Protein AF-F8PRJ7-F1 (afdb_monomer_lite)

Foldseek 3Di:
DAFEDEDEPVPDDPVVLVCVVVVVHPYYRYDLCCLQPPVSVLVSLQDPSNQVSQQAAEAEQLLCLPPPCPPNDVSSVVLLCNLVSHDPPRYYHYDHPDQPPVSVVSSCVSVVPDPVPDDDDDPDPDDPPDDDDDFDQPDPPRCVSVVVVD

Structure (mmCIF, N/CA/C/O backbone):
data_AF-F8PRJ7-F1
#
_entry.id   AF-F8PRJ7-F1
#
loop_
_atom_site.group_PDB
_atom_site.id
_atom_site.type_symbol
_atom_site.label_atom_id
_atom_site.label_alt_id
_atom_site.label_comp_id
_atom_site.label_asym_id
_atom_site.label_entity_id
_atom_site.label_seq_id
_atom_site.pdbx_PDB_ins_code
_atom_site.Cartn_x
_atom_site.Cartn_y
_atom_site.Cartn_z
_atom_site.occupancy
_atom_site.B_iso_or_equiv
_atom_site.auth_seq_id
_atom_site.auth_comp_id
_atom_site.auth_asym_id
_atom_site.auth_atom_id
_atom_site.pdbx_PDB_model_num
ATOM 1 N N . GLY A 1 1 ? -21.045 -4.541 -6.443 1.00 90.12 1 GLY A N 1
ATOM 2 C CA . GLY A 1 1 ? -19.572 -4.632 -6.510 1.00 90.12 1 GLY A CA 1
ATOM 3 C C . GLY A 1 1 ? -18.981 -4.471 -5.123 1.00 90.12 1 GLY A C 1
ATOM 4 O O . GLY A 1 1 ? -19.745 -4.272 -4.183 1.00 90.12 1 GLY A O 1
ATOM 5 N N . ILE A 1 2 ? -17.655 -4.563 -4.990 1.00 93.38 2 ILE A N 1
ATOM 6 C CA . ILE A 1 2 ? -16.951 -4.245 -3.736 1.00 93.38 2 ILE A CA 1
ATOM 7 C C . ILE A 1 2 ? -17.005 -2.728 -3.536 1.00 93.38 2 ILE A C 1
ATOM 9 O O . ILE A 1 2 ? -16.698 -1.982 -4.461 1.00 93.38 2 ILE A O 1
ATOM 13 N N . GLN A 1 3 ? -17.433 -2.282 -2.355 1.00 96.75 3 GLN A N 1
ATOM 14 C CA . GLN A 1 3 ? -17.497 -0.854 -2.034 1.00 96.75 3 GLN A CA 1
ATOM 15 C C . GLN A 1 3 ? -16.100 -0.356 -1.663 1.00 96.75 3 GLN A C 1
ATOM 17 O O . GLN A 1 3 ? -15.483 -0.884 -0.735 1.00 96.75 3 GLN A O 1
ATOM 22 N N . SER A 1 4 ? -15.601 0.648 -2.376 1.00 96.75 4 SER A N 1
ATOM 23 C CA . SER A 1 4 ? -14.249 1.179 -2.194 1.00 96.75 4 SER A CA 1
ATOM 24 C C . SER A 1 4 ? -14.225 2.694 -2.306 1.00 96.75 4 SER A C 1
ATOM 26 O O . SER A 1 4 ? -14.963 3.251 -3.117 1.00 96.75 4 SER A O 1
ATOM 28 N N . VAL A 1 5 ? -13.327 3.341 -1.569 1.00 97.19 5 VAL A N 1
ATOM 29 C CA . VAL A 1 5 ? -13.141 4.794 -1.634 1.00 97.19 5 VAL A CA 1
ATOM 30 C C . VAL A 1 5 ? -11.664 5.172 -1.588 1.00 97.19 5 VAL A C 1
ATOM 32 O O . VAL A 1 5 ? -10.863 4.526 -0.908 1.00 97.19 5 VAL A O 1
ATOM 35 N N . ALA A 1 6 ? -11.309 6.225 -2.326 1.00 96.50 6 ALA A N 1
ATOM 36 C CA . ALA A 1 6 ? -9.994 6.847 -2.272 1.00 96.50 6 ALA A CA 1
ATOM 37 C C . ALA A 1 6 ? -10.032 8.076 -1.354 1.00 96.50 6 ALA A C 1
ATOM 39 O O . ALA A 1 6 ? -10.853 8.977 -1.535 1.00 96.50 6 ALA A O 1
ATOM 40 N N . VAL A 1 7 ? -9.136 8.109 -0.372 1.00 95.19 7 VAL A N 1
ATOM 41 C CA . VAL A 1 7 ? -9.104 9.120 0.685 1.00 95.19 7 VAL A CA 1
ATOM 42 C C . VAL A 1 7 ? -7.735 9.796 0.690 1.00 95.19 7 VAL A C 1
ATOM 44 O O . VAL A 1 7 ? -6.704 9.169 0.932 1.00 95.19 7 VAL A O 1
ATOM 47 N N . ASN A 1 8 ? -7.702 11.088 0.395 1.00 94.31 8 ASN A N 1
ATOM 48 C CA . ASN A 1 8 ? -6.484 11.895 0.390 1.00 94.31 8 ASN A CA 1
ATOM 49 C C . ASN A 1 8 ? -6.767 13.283 0.988 1.00 94.31 8 ASN A C 1
ATOM 51 O O . ASN A 1 8 ? -7.867 13.533 1.478 1.00 94.31 8 ASN A O 1
ATOM 55 N N . GLY A 1 9 ? -5.772 14.174 0.983 1.00 90.25 9 GLY A N 1
ATOM 56 C CA . GLY A 1 9 ? -5.920 15.522 1.542 1.00 90.25 9 GLY A CA 1
ATOM 57 C C . GLY A 1 9 ? -7.024 16.365 0.889 1.00 90.25 9 GLY A C 1
ATOM 58 O O . GLY A 1 9 ? -7.584 17.222 1.563 1.00 90.25 9 GLY A O 1
ATOM 59 N N . ASP A 1 10 ? -7.369 16.086 -0.369 1.00 90.94 10 ASP A N 1
ATOM 60 C CA . ASP A 1 10 ? -8.372 16.838 -1.129 1.00 90.94 10 ASP A CA 1
ATOM 61 C C . ASP A 1 10 ? -9.781 16.240 -0.988 1.00 90.94 10 ASP A C 1
ATOM 63 O O . ASP A 1 10 ? -10.774 16.965 -1.019 1.00 90.94 10 ASP A O 1
ATOM 67 N N . THR A 1 11 ? -9.892 14.914 -0.832 1.00 94.44 11 THR A N 1
ATOM 68 C CA . THR A 1 11 ? -11.190 14.222 -0.732 1.00 94.44 11 THR A CA 1
ATOM 69 C C . THR A 1 11 ? -11.681 14.046 0.701 1.00 94.44 11 THR A C 1
ATOM 71 O O . THR A 1 11 ? -12.876 13.845 0.919 1.00 94.44 11 THR A O 1
ATOM 74 N N . TYR A 1 12 ? -10.788 14.114 1.691 1.00 96.62 12 TYR A N 1
ATOM 75 C CA . TYR A 1 12 ? -11.146 13.898 3.087 1.00 96.62 12 TYR A CA 1
ATOM 76 C C . TYR A 1 12 ? -11.864 15.109 3.694 1.00 96.62 12 TYR A C 1
ATOM 78 O O . TYR A 1 12 ? -11.250 16.114 4.046 1.00 96.62 12 TYR A O 1
ATOM 86 N N . ASN A 1 13 ? -13.181 14.985 3.850 1.00 95.94 13 ASN A N 1
ATOM 87 C CA . ASN A 1 13 ? -14.059 15.986 4.450 1.00 95.94 13 ASN A CA 1
ATOM 88 C C . ASN A 1 13 ? -14.965 15.357 5.529 1.00 95.94 13 ASN A C 1
ATOM 90 O O . ASN A 1 13 ? -14.864 14.164 5.822 1.00 95.94 13 ASN A O 1
ATOM 94 N N . GLN A 1 14 ? -15.838 16.160 6.146 1.00 96.00 14 GLN A N 1
ATOM 95 C CA . GLN A 1 14 ? -16.721 15.699 7.226 1.00 96.00 14 GLN A CA 1
ATOM 96 C C . GLN A 1 14 ? -17.742 14.648 6.772 1.00 96.00 14 GLN A C 1
ATOM 98 O O . GLN A 1 14 ? -18.012 13.714 7.527 1.00 96.00 14 GLN A O 1
ATOM 103 N N . ASP A 1 15 ? -18.270 14.767 5.552 1.00 96.88 15 ASP A N 1
ATOM 104 C CA . ASP A 1 15 ? -19.226 13.797 5.017 1.00 96.88 15 ASP A CA 1
ATOM 105 C C . ASP A 1 15 ? -18.544 12.444 4.839 1.00 96.88 15 ASP A C 1
ATOM 107 O O . ASP A 1 15 ? -18.989 11.450 5.408 1.00 96.88 15 ASP A O 1
ATOM 111 N N . LEU A 1 16 ? -17.397 12.421 4.152 1.00 96.50 16 LEU A N 1
ATOM 112 C CA . LEU A 1 16 ? -16.623 11.201 3.964 1.00 96.50 16 LEU A CA 1
ATOM 113 C C . LEU A 1 16 ? -16.182 10.613 5.307 1.00 96.50 16 LEU A C 1
ATOM 115 O O . LEU A 1 16 ? -16.306 9.411 5.500 1.00 96.50 16 LEU A O 1
ATOM 119 N N . HIS A 1 17 ? -15.731 11.431 6.262 1.00 96.31 17 HIS A N 1
ATOM 120 C CA . HIS A 1 17 ? -15.383 10.962 7.607 1.00 96.31 17 HIS A CA 1
ATOM 121 C C . HIS A 1 17 ? -16.525 10.172 8.255 1.00 96.31 17 HIS A C 1
ATOM 123 O O . HIS A 1 17 ? -16.303 9.057 8.724 1.00 96.31 17 HIS A O 1
ATOM 129 N N . LYS A 1 18 ? -17.749 10.705 8.202 1.00 96.19 18 LYS A N 1
ATOM 130 C CA . LYS A 1 18 ? -18.935 10.029 8.729 1.00 96.19 18 LYS A CA 1
ATOM 131 C C . LYS A 1 18 ? -19.238 8.732 7.982 1.00 96.19 18 LYS A C 1
ATOM 133 O O . LYS A 1 18 ? -19.575 7.728 8.594 1.00 96.19 18 LYS A O 1
ATOM 138 N N . GLU A 1 19 ? -19.069 8.710 6.663 1.00 96.88 19 GLU A N 1
ATOM 139 C CA . GLU A 1 19 ? -19.227 7.477 5.887 1.00 96.88 19 GLU A CA 1
ATOM 140 C C . GLU A 1 19 ? -18.218 6.388 6.261 1.00 96.88 19 GLU A C 1
ATOM 142 O O . GLU A 1 19 ? -18.543 5.198 6.205 1.00 96.88 19 GLU A O 1
ATOM 147 N N . LEU A 1 20 ? -17.000 6.787 6.636 1.00 96.12 20 LEU A N 1
ATOM 148 C CA . LEU A 1 20 ? -15.987 5.867 7.140 1.00 96.12 20 LEU A CA 1
ATOM 149 C C . LEU A 1 20 ? -16.330 5.359 8.546 1.00 96.12 20 LEU A C 1
ATOM 151 O O . LEU A 1 20 ? -16.141 4.173 8.812 1.00 96.12 20 LEU A O 1
ATOM 155 N N . GLU A 1 21 ? -16.847 6.221 9.425 1.00 95.00 21 GLU A N 1
ATOM 156 C CA . GLU A 1 21 ? -17.353 5.832 10.752 1.00 95.00 21 GLU A CA 1
ATOM 157 C C . GLU A 1 21 ? -18.529 4.853 10.654 1.00 95.00 21 GLU A C 1
ATOM 159 O O . GLU A 1 21 ? -18.582 3.872 11.394 1.00 95.00 21 GLU A O 1
ATOM 164 N N . ASP A 1 22 ? -19.420 5.073 9.685 1.00 95.25 22 ASP A N 1
ATOM 165 C CA . ASP A 1 22 ? -20.555 4.202 9.368 1.00 95.25 22 ASP A CA 1
ATOM 166 C C . ASP A 1 22 ? -20.129 2.879 8.689 1.00 95.25 22 ASP A C 1
ATOM 168 O O . ASP A 1 22 ? -20.980 2.051 8.358 1.00 95.25 22 ASP A O 1
ATOM 172 N N . LEU A 1 23 ? -18.824 2.664 8.461 1.00 94.56 23 LEU A N 1
ATOM 173 C CA . LEU A 1 23 ? -18.246 1.465 7.841 1.00 94.56 23 LEU A CA 1
ATOM 174 C C . LEU A 1 23 ? -18.854 1.129 6.465 1.00 94.56 23 LEU A C 1
ATOM 176 O O . LEU A 1 23 ? -19.012 -0.040 6.106 1.00 94.56 23 LEU A O 1
ATOM 180 N N . LYS A 1 24 ? -19.180 2.150 5.658 1.00 96.00 24 LYS A N 1
ATOM 181 C CA . LYS A 1 24 ? -19.815 1.959 4.338 1.00 96.00 24 LYS A CA 1
ATOM 182 C C . LYS A 1 24 ? -18.923 1.251 3.309 1.00 96.00 24 LYS A C 1
ATOM 184 O O . LYS A 1 24 ? -19.428 0.705 2.325 1.00 96.00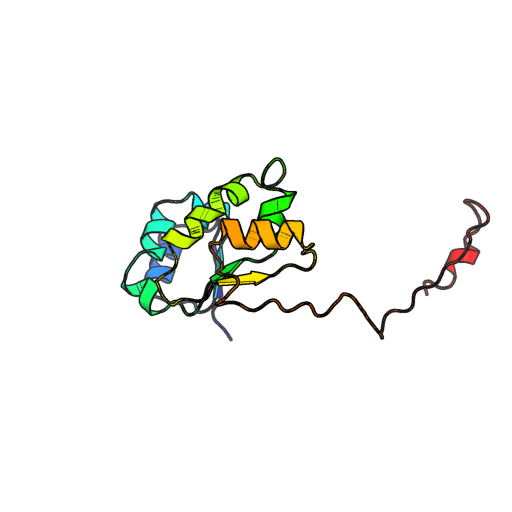 24 LYS A O 1
ATOM 189 N N . TYR A 1 25 ? -17.606 1.265 3.514 1.00 96.44 25 TYR A N 1
ATOM 190 C CA . TYR A 1 25 ? -16.611 0.812 2.542 1.00 96.44 25 TYR A CA 1
ATOM 191 C C . TYR A 1 25 ? -15.855 -0.430 3.017 1.00 96.44 25 TYR A C 1
ATOM 193 O O . TYR A 1 25 ? -15.532 -0.573 4.191 1.00 96.44 25 TYR A O 1
ATOM 201 N N . GLN A 1 26 ? -15.528 -1.310 2.070 1.00 95.62 26 GLN A N 1
ATOM 202 C CA . GLN A 1 26 ? -14.726 -2.516 2.300 1.00 95.62 26 GLN A CA 1
ATOM 203 C C . GLN A 1 26 ? -13.241 -2.286 1.996 1.00 95.62 26 GLN A C 1
ATOM 205 O O . GLN A 1 26 ? -12.385 -2.940 2.585 1.00 95.62 26 GLN A O 1
ATOM 210 N N . ILE A 1 27 ? -12.932 -1.375 1.066 1.00 96.88 27 ILE A N 1
ATOM 211 C CA . ILE A 1 27 ? -11.560 -1.030 0.675 1.00 96.88 27 ILE A CA 1
ATOM 212 C C . ILE A 1 27 ? -11.354 0.478 0.800 1.00 96.88 27 ILE A C 1
ATOM 214 O O . ILE A 1 27 ? -12.129 1.275 0.271 1.00 96.88 27 ILE A O 1
ATOM 218 N N . LEU A 1 28 ? -10.267 0.850 1.466 1.00 96.31 28 LEU A N 1
ATOM 219 C CA . LEU A 1 28 ? -9.855 2.229 1.690 1.00 96.31 28 LEU A CA 1
ATOM 220 C C . LEU A 1 28 ? -8.480 2.441 1.070 1.00 96.31 28 LEU A C 1
ATOM 222 O O . LEU A 1 28 ? -7.493 1.867 1.526 1.00 96.31 28 LEU A O 1
ATOM 226 N N . LEU A 1 29 ? -8.424 3.263 0.028 1.00 97.00 29 LEU A N 1
ATOM 227 C CA . LEU A 1 29 ? -7.183 3.643 -0.636 1.00 97.00 29 LEU A CA 1
ATOM 228 C C . LEU A 1 29 ? -6.751 4.999 -0.087 1.00 97.00 29 LEU A C 1
ATOM 230 O O . LEU A 1 29 ? -7.254 6.033 -0.520 1.00 97.00 29 LEU A O 1
ATOM 234 N N . ALA A 1 30 ? -5.862 4.991 0.902 1.00 95.44 30 ALA A N 1
ATOM 235 C CA . ALA A 1 30 ? -5.433 6.205 1.583 1.00 95.44 30 ALA A CA 1
ATOM 236 C C . ALA A 1 30 ? -4.054 6.673 1.104 1.00 95.44 30 ALA A C 1
ATOM 238 O O . ALA A 1 30 ? -3.144 5.862 0.922 1.00 95.44 30 ALA A O 1
ATOM 239 N N . SER A 1 31 ? -3.875 7.987 0.940 1.00 93.81 31 SER A N 1
ATOM 240 C CA . SER A 1 31 ? -2.545 8.539 0.665 1.00 93.81 31 SER A CA 1
ATOM 241 C C . SER A 1 31 ? -1.635 8.428 1.902 1.00 93.81 31 SER A C 1
ATOM 243 O O . SER A 1 31 ? -2.122 8.467 3.043 1.00 93.81 31 SER A O 1
ATOM 245 N N . PRO A 1 32 ? -0.307 8.301 1.717 1.00 91.31 32 PRO A N 1
ATOM 246 C CA . PRO A 1 32 ? 0.635 8.238 2.830 1.00 91.31 32 PRO A CA 1
ATOM 247 C C . PRO A 1 32 ? 0.601 9.505 3.696 1.00 91.31 32 PRO A C 1
ATOM 249 O O . PRO A 1 32 ? 0.672 9.410 4.919 1.00 91.31 32 PRO A O 1
ATOM 252 N N . GLU A 1 33 ? 0.447 10.681 3.084 1.00 92.56 33 GLU A N 1
ATOM 253 C CA . GLU A 1 33 ? 0.368 11.975 3.772 1.00 92.56 33 GLU A CA 1
ATOM 254 C C . GLU A 1 33 ? -0.841 12.027 4.707 1.00 92.56 33 GLU A C 1
ATOM 256 O O . GLU A 1 33 ? -0.684 12.283 5.900 1.00 92.56 33 GLU A O 1
ATOM 261 N N . LEU A 1 34 ? -2.036 11.699 4.200 1.00 93.75 34 LEU A N 1
ATOM 262 C CA . LEU A 1 34 ? -3.251 11.689 5.013 1.00 93.75 34 LEU A CA 1
ATOM 263 C C . LEU A 1 34 ? -3.130 10.689 6.171 1.00 93.75 34 LEU A C 1
ATOM 265 O O . LEU A 1 34 ? -3.416 11.031 7.314 1.00 93.75 34 LEU A O 1
ATOM 269 N N . THR A 1 35 ? -2.653 9.477 5.878 1.00 93.69 35 THR A N 1
ATOM 270 C CA . THR A 1 35 ? -2.563 8.369 6.845 1.00 93.69 35 THR A CA 1
ATOM 271 C C . THR A 1 35 ? -1.592 8.638 7.992 1.00 93.69 35 THR A C 1
ATOM 273 O O . THR A 1 35 ? -1.742 8.071 9.068 1.00 93.69 35 THR A O 1
ATOM 276 N N . ILE A 1 36 ? -0.551 9.442 7.773 1.00 92.25 36 ILE A N 1
ATOM 277 C CA . ILE A 1 36 ? 0.481 9.683 8.788 1.00 92.25 36 ILE A CA 1
ATOM 278 C C . ILE A 1 36 ? 0.307 11.044 9.462 1.00 92.25 36 ILE A C 1
ATOM 280 O O . ILE A 1 36 ? 0.577 11.178 10.662 1.00 92.25 36 ILE A O 1
ATOM 284 N N . GLU A 1 37 ? -0.119 12.060 8.715 1.00 91.69 37 GLU A N 1
ATOM 285 C CA . GLU A 1 37 ? -0.040 13.455 9.146 1.00 91.69 37 GLU A CA 1
ATOM 286 C C . GLU A 1 37 ? -1.390 14.055 9.553 1.00 91.69 37 GLU A C 1
ATOM 288 O O . GLU A 1 37 ? -1.381 15.034 10.294 1.00 91.69 37 GLU A O 1
ATOM 293 N N . ASN A 1 38 ? -2.535 13.468 9.172 1.00 94.31 38 ASN A N 1
ATOM 294 C CA . ASN A 1 38 ? -3.855 13.997 9.530 1.00 94.31 38 ASN A CA 1
ATOM 295 C C . ASN A 1 38 ? -4.355 13.443 10.884 1.00 94.31 38 ASN A C 1
ATOM 297 O O . ASN A 1 38 ? -4.712 12.267 10.973 1.00 94.31 38 ASN A O 1
ATOM 301 N N . PRO A 1 39 ? -4.460 14.261 11.951 1.00 93.69 39 PRO A N 1
ATOM 302 C CA . PRO A 1 39 ? -4.836 13.762 13.275 1.00 93.69 39 PRO A CA 1
ATOM 303 C C . PRO A 1 39 ? -6.266 13.217 13.356 1.00 93.69 39 PRO A C 1
ATOM 305 O O . PRO A 1 39 ? -6.506 12.269 14.098 1.00 93.69 39 PRO A O 1
ATOM 308 N N . GLN A 1 40 ? -7.209 13.788 12.599 1.00 94.75 40 GLN A N 1
ATOM 309 C CA . GLN A 1 40 ? -8.606 13.348 12.603 1.00 94.75 40 GLN A CA 1
ATOM 310 C C . GLN A 1 40 ? -8.746 11.969 11.950 1.00 94.75 40 GLN A C 1
ATOM 312 O O . GLN A 1 40 ? -9.437 11.100 12.476 1.00 94.75 40 GLN A O 1
ATOM 317 N N . PHE A 1 41 ? -8.063 11.750 10.826 1.00 95.31 41 PHE A N 1
ATOM 318 C CA . PHE A 1 41 ? -8.022 10.443 10.175 1.00 95.31 41 PHE A CA 1
ATOM 319 C C . PHE A 1 41 ? -7.298 9.412 11.049 1.00 95.31 41 PHE A C 1
ATOM 321 O O . PHE A 1 41 ? -7.794 8.307 11.243 1.00 95.31 41 PHE A O 1
ATOM 328 N N . ASN A 1 42 ? -6.191 9.796 11.687 1.00 93.62 42 ASN A N 1
ATOM 329 C CA . ASN A 1 42 ? -5.483 8.928 12.629 1.00 93.62 42 ASN A CA 1
ATOM 330 C C . ASN A 1 42 ? -6.371 8.517 13.816 1.00 93.62 42 ASN A C 1
ATOM 332 O O . ASN A 1 42 ? -6.345 7.360 14.231 1.00 93.62 42 ASN A O 1
ATOM 336 N N . ALA A 1 43 ? -7.172 9.442 14.356 1.00 94.25 43 ALA A N 1
ATOM 337 C CA . ALA A 1 43 ? -8.112 9.151 15.437 1.00 94.25 43 ALA A CA 1
ATOM 338 C C . ALA A 1 43 ? -9.188 8.142 15.008 1.00 94.25 43 ALA A C 1
ATOM 340 O O . ALA A 1 43 ? -9.482 7.214 15.761 1.00 94.25 43 ALA A O 1
ATOM 341 N N . LEU A 1 44 ? -9.709 8.272 13.784 1.00 94.88 44 LEU A N 1
ATOM 342 C CA . LEU A 1 44 ? -10.637 7.307 13.193 1.00 94.88 44 LEU A CA 1
ATOM 343 C C . LEU A 1 44 ? -10.005 5.912 13.075 1.00 94.88 44 LEU A C 1
ATOM 345 O O . LEU A 1 44 ? -10.594 4.938 13.545 1.00 94.88 44 LEU A O 1
ATOM 349 N N . LEU A 1 45 ? -8.789 5.821 12.518 1.00 94.12 45 LEU A N 1
ATOM 350 C CA . LEU A 1 45 ? -8.049 4.557 12.384 1.00 94.12 45 LEU A CA 1
ATOM 351 C C . LEU A 1 45 ? -7.758 3.895 13.740 1.00 94.12 45 LEU A C 1
ATOM 353 O O . LEU A 1 45 ? -7.692 2.671 13.828 1.00 94.12 45 LEU A O 1
ATOM 357 N N . CYS A 1 46 ? -7.594 4.695 14.796 1.00 93.44 46 CYS A N 1
ATOM 358 C CA . CYS A 1 46 ? -7.399 4.227 16.167 1.00 93.44 46 CYS A CA 1
ATOM 359 C C . CYS A 1 46 ? -8.703 3.931 16.920 1.00 93.44 46 CYS A C 1
ATOM 361 O O . CYS A 1 46 ? -8.652 3.444 18.051 1.00 93.44 46 CYS A O 1
ATOM 363 N N . SER A 1 47 ? -9.870 4.234 16.346 1.00 94.25 47 SER A N 1
ATOM 364 C CA . SER A 1 47 ? -11.135 4.034 17.044 1.00 94.25 47 SER A CA 1
ATOM 365 C C . SER A 1 47 ? -11.424 2.532 17.221 1.00 94.25 47 SER A C 1
ATOM 367 O O . SER A 1 47 ? -11.260 1.750 16.279 1.00 94.25 47 SER A O 1
ATOM 369 N N . PRO A 1 48 ? -11.890 2.082 18.403 1.00 92.81 48 PRO A N 1
ATOM 370 C CA . PRO A 1 48 ? -12.147 0.661 18.639 1.00 92.81 48 PRO A CA 1
ATOM 371 C C . PRO A 1 48 ? -13.194 0.051 17.703 1.00 92.81 48 PRO A C 1
ATOM 373 O O . PRO A 1 48 ? -13.127 -1.140 17.408 1.00 92.81 48 PRO A O 1
ATOM 376 N N . ALA A 1 49 ? -14.176 0.845 17.264 1.00 91.94 49 ALA A N 1
ATOM 377 C CA . ALA A 1 49 ? -15.195 0.401 16.317 1.00 91.94 49 ALA A CA 1
ATOM 378 C C . ALA A 1 49 ? -14.565 0.079 14.958 1.00 91.94 49 ALA A C 1
ATOM 380 O O . ALA A 1 49 ? -14.766 -1.013 14.434 1.00 91.94 49 ALA A O 1
ATOM 381 N N . PHE A 1 50 ? -13.729 0.986 14.453 1.00 93.00 50 PHE A N 1
ATOM 382 C CA . PHE A 1 50 ? -13.046 0.816 13.181 1.00 93.00 50 PHE A CA 1
ATOM 383 C C . PHE A 1 50 ? -12.036 -0.335 13.232 1.00 93.00 50 PHE A C 1
ATOM 385 O O . PHE A 1 50 ? -12.090 -1.249 12.413 1.00 93.00 50 PHE A O 1
ATOM 392 N N . GLN A 1 51 ? -11.170 -0.360 14.250 1.00 93.06 51 GLN A N 1
ATOM 393 C CA . GLN A 1 51 ? -10.114 -1.366 14.399 1.00 93.06 51 GLN A CA 1
ATOM 394 C C . GLN A 1 51 ? -10.625 -2.812 14.436 1.00 93.06 51 GLN A C 1
ATOM 396 O O . GLN A 1 51 ? -9.961 -3.703 13.911 1.00 93.06 51 GLN A O 1
ATOM 401 N N . LYS A 1 52 ? -11.809 -3.058 15.014 1.00 92.81 52 LYS A N 1
ATOM 402 C CA . LYS A 1 52 ? -12.431 -4.395 15.045 1.00 92.81 52 LYS A CA 1
ATOM 403 C C . LYS A 1 52 ? -12.815 -4.919 13.662 1.00 92.81 52 LYS A C 1
ATOM 405 O O . LYS A 1 52 ? -12.949 -6.128 13.496 1.00 92.81 52 LYS A O 1
ATOM 410 N N . CYS A 1 53 ? -13.006 -4.027 12.696 1.00 92.81 53 CYS A N 1
ATOM 411 C CA . CYS A 1 53 ? -13.440 -4.363 11.345 1.00 92.81 53 CYS A CA 1
ATOM 412 C C . CYS A 1 53 ? -12.281 -4.405 10.339 1.00 92.81 53 CYS A C 1
ATOM 414 O O . CYS A 1 53 ? -12.475 -4.845 9.207 1.00 92.81 53 CYS A O 1
ATOM 416 N N . VAL A 1 54 ? -11.071 -3.987 10.729 1.00 94.06 54 VAL A N 1
ATOM 417 C CA . VAL A 1 54 ? -9.914 -3.978 9.827 1.00 94.06 54 VAL A CA 1
ATOM 418 C C . VAL A 1 54 ? -9.284 -5.366 9.729 1.00 94.06 54 VAL A C 1
ATOM 420 O O . VAL A 1 54 ? -8.700 -5.880 10.683 1.00 94.06 54 VAL A O 1
ATOM 423 N N . LEU A 1 55 ? -9.338 -5.945 8.528 1.00 95.12 55 LEU A N 1
ATOM 424 C CA . LEU A 1 55 ? -8.758 -7.261 8.236 1.00 95.12 55 LEU A CA 1
ATOM 425 C C . LEU A 1 55 ? -7.254 -7.219 7.939 1.00 95.12 55 LEU A C 1
ATOM 427 O O . LEU A 1 55 ? -6.562 -8.218 8.116 1.00 95.12 55 LEU A O 1
ATOM 431 N N . GLY A 1 56 ? -6.730 -6.082 7.485 1.00 95.62 56 GLY A N 1
ATOM 432 C CA . GLY A 1 56 ? -5.323 -5.950 7.131 1.00 95.62 56 GLY A CA 1
ATOM 433 C C . GLY A 1 56 ? -4.989 -4.578 6.570 1.00 95.62 56 GLY A C 1
ATOM 434 O O . GLY A 1 56 ? -5.866 -3.854 6.105 1.00 95.62 56 GLY A O 1
ATOM 435 N N . TYR A 1 57 ? -3.701 -4.247 6.593 1.00 96.06 57 TYR A N 1
ATOM 436 C CA . TYR A 1 57 ? -3.163 -3.057 5.938 1.00 96.06 57 TYR A CA 1
ATOM 437 C C . TYR A 1 57 ? -2.270 -3.475 4.779 1.00 96.06 57 TYR A C 1
ATOM 439 O O . TYR A 1 57 ? -1.462 -4.395 4.910 1.00 96.06 57 TYR A O 1
ATOM 447 N N . ILE A 1 58 ? -2.387 -2.773 3.658 1.00 96.81 58 ILE A N 1
ATOM 448 C CA . ILE A 1 58 ? -1.560 -2.993 2.474 1.00 96.81 58 ILE A CA 1
ATOM 449 C C . ILE A 1 58 ? -0.769 -1.712 2.232 1.00 96.81 58 ILE A C 1
ATOM 451 O O . ILE A 1 58 ? -1.345 -0.642 2.063 1.00 96.81 58 ILE A O 1
ATOM 455 N N . VAL A 1 59 ? 0.556 -1.824 2.256 1.00 95.31 59 VAL A N 1
ATOM 456 C CA . VAL A 1 59 ? 1.479 -0.762 1.862 1.00 95.31 59 VAL A CA 1
ATOM 457 C C . VAL A 1 59 ? 1.939 -1.079 0.451 1.00 95.31 59 VAL A C 1
ATOM 459 O O . VAL A 1 59 ? 2.794 -1.947 0.257 1.00 95.31 59 VAL A O 1
ATOM 462 N N . ASP A 1 60 ? 1.331 -0.402 -0.513 1.00 94.94 60 ASP A N 1
ATOM 463 C CA . ASP A 1 60 ? 1.724 -0.492 -1.913 1.00 94.94 60 ASP A CA 1
ATOM 464 C C . ASP A 1 60 ? 2.970 0.362 -2.193 1.00 94.94 60 ASP A C 1
ATOM 466 O O . ASP A 1 60 ? 3.266 1.318 -1.466 1.00 94.94 60 ASP A O 1
ATOM 470 N N . GLU A 1 61 ? 3.730 -0.031 -3.211 1.00 93.00 61 GLU A N 1
ATOM 471 C CA . GLU A 1 61 ? 5.026 0.548 -3.577 1.00 93.00 61 GLU A CA 1
ATOM 472 C C . GLU A 1 61 ? 5.974 0.746 -2.381 1.00 93.00 61 GLU A C 1
ATOM 474 O O . GLU A 1 61 ? 6.650 1.767 -2.222 1.00 93.00 61 GLU A O 1
ATOM 479 N N . ALA A 1 62 ? 6.055 -0.264 -1.509 1.00 93.44 62 ALA A N 1
ATOM 480 C CA . ALA A 1 62 ? 6.774 -0.183 -0.237 1.00 93.44 62 ALA A CA 1
ATOM 481 C C . ALA A 1 62 ? 8.270 0.162 -0.387 1.00 93.44 62 ALA A C 1
ATOM 483 O O . ALA A 1 62 ? 8.898 0.625 0.568 1.00 93.44 62 ALA A O 1
ATOM 484 N N . HIS A 1 63 ? 8.851 -0.006 -1.579 1.00 91.25 63 HIS A N 1
ATOM 485 C CA . HIS A 1 63 ? 10.220 0.411 -1.880 1.00 91.25 63 HIS A CA 1
ATOM 486 C C . HIS A 1 63 ? 10.466 1.913 -1.675 1.00 91.25 63 HIS A C 1
ATOM 488 O O . HIS A 1 63 ? 11.596 2.306 -1.356 1.00 91.25 63 HIS A O 1
ATOM 494 N N . CYS A 1 64 ? 9.413 2.735 -1.750 1.00 90.06 64 CYS A N 1
ATOM 495 C CA . CYS A 1 64 ? 9.454 4.171 -1.476 1.00 90.06 64 CYS A CA 1
ATOM 496 C C . CYS A 1 64 ? 10.013 4.486 -0.076 1.00 90.06 64 CYS A C 1
ATOM 498 O O . CYS A 1 64 ? 10.705 5.489 0.098 1.00 90.06 64 CYS A O 1
ATOM 500 N N . ILE A 1 65 ? 9.814 3.592 0.905 1.00 88.62 65 ILE A N 1
ATOM 501 C CA . ILE A 1 65 ? 10.378 3.701 2.266 1.00 88.62 65 ILE A CA 1
ATOM 502 C C . ILE A 1 65 ? 11.906 3.797 2.250 1.00 88.62 65 ILE A C 1
ATOM 504 O O . ILE A 1 65 ? 12.496 4.479 3.091 1.00 88.62 65 ILE A O 1
ATOM 508 N N . SER A 1 66 ? 12.561 3.087 1.331 1.00 81.81 66 SER A N 1
ATOM 509 C CA . SER A 1 66 ? 14.020 3.043 1.260 1.00 81.81 66 SER A CA 1
ATOM 510 C C . SER A 1 66 ? 14.597 4.011 0.239 1.00 81.81 66 SER A C 1
ATOM 512 O O . SER A 1 66 ? 15.644 4.587 0.510 1.00 81.81 66 SER A O 1
ATOM 514 N N . GLN A 1 67 ? 13.978 4.132 -0.937 1.00 67.56 67 GLN A N 1
ATOM 515 C CA . GLN A 1 67 ? 14.564 4.866 -2.063 1.00 67.56 67 GLN A CA 1
ATOM 516 C C . GLN A 1 67 ? 14.182 6.347 -2.057 1.00 67.56 67 GLN A C 1
ATOM 518 O O . GLN A 1 67 ? 14.976 7.181 -2.474 1.00 67.56 67 GLN A O 1
ATOM 523 N N . TRP A 1 68 ? 12.986 6.683 -1.568 1.00 62.41 68 TRP A N 1
ATOM 524 C CA . TRP A 1 68 ? 12.348 7.980 -1.820 1.00 62.41 68 TRP A CA 1
ATOM 525 C C . TRP A 1 68 ? 11.981 8.761 -0.559 1.00 62.41 68 TRP A C 1
ATOM 527 O O . TRP A 1 68 ? 11.465 9.873 -0.659 1.00 62.41 68 TRP A O 1
ATOM 537 N N . GLY A 1 69 ? 12.300 8.221 0.621 1.00 54.47 69 GLY A N 1
ATOM 538 C CA . GLY A 1 69 ? 12.111 8.911 1.896 1.00 54.47 69 GLY A CA 1
ATOM 539 C C . GLY A 1 69 ? 12.953 10.189 2.055 1.00 54.47 69 GLY A C 1
ATOM 540 O O . GLY A 1 69 ? 12.644 11.004 2.915 1.00 54.47 69 GLY A O 1
ATOM 541 N N . GLY A 1 70 ? 13.993 10.385 1.238 1.00 53.56 70 GLY A N 1
ATOM 542 C CA . GLY A 1 70 ? 14.791 11.618 1.231 1.00 53.56 70 GLY A CA 1
ATOM 543 C C . GLY A 1 70 ? 14.162 12.738 0.402 1.00 53.56 70 GLY A C 1
ATOM 544 O O . GLY A 1 70 ? 13.865 13.794 0.949 1.00 53.56 70 GLY A O 1
ATOM 545 N N . ASP A 1 71 ? 13.908 12.479 -0.889 1.00 58.53 71 ASP A N 1
ATOM 546 C CA . ASP A 1 71 ? 13.712 13.562 -1.871 1.00 58.53 71 ASP A CA 1
ATOM 547 C C . ASP A 1 71 ? 12.387 13.524 -2.658 1.00 58.53 71 ASP A C 1
ATOM 549 O O . ASP A 1 71 ? 11.966 14.556 -3.170 1.00 58.53 71 ASP A O 1
ATOM 553 N N . PHE A 1 72 ? 11.697 12.377 -2.763 1.00 63.06 72 PHE A N 1
ATOM 554 C CA . PHE A 1 72 ? 10.493 12.257 -3.613 1.00 63.06 72 PHE A CA 1
ATOM 555 C C . PHE A 1 72 ? 9.186 12.189 -2.809 1.00 63.06 72 PHE A C 1
ATOM 557 O O . PHE A 1 72 ? 8.220 12.857 -3.167 1.00 63.06 72 PHE A O 1
ATOM 564 N N . ARG A 1 73 ? 9.148 11.450 -1.685 1.00 72.81 73 ARG A N 1
ATOM 565 C CA . ARG A 1 73 ? 8.036 11.498 -0.712 1.00 72.81 73 ARG A CA 1
ATOM 566 C C . ARG A 1 73 ? 8.536 11.339 0.730 1.00 72.81 73 ARG A C 1
ATOM 568 O O . ARG A 1 73 ? 8.540 10.226 1.268 1.00 72.81 73 ARG A O 1
ATOM 575 N N . PRO A 1 74 ? 8.892 12.450 1.399 1.00 77.12 74 PRO A N 1
ATOM 576 C CA . PRO A 1 74 ? 9.458 12.438 2.751 1.00 77.12 74 PRO A CA 1
ATOM 577 C C . PRO A 1 74 ? 8.597 11.740 3.815 1.00 77.12 74 PRO A C 1
ATOM 579 O O . PRO A 1 74 ? 9.121 11.202 4.793 1.00 77.12 74 PRO A O 1
ATOM 582 N N . VAL A 1 75 ? 7.270 11.687 3.631 1.00 84.62 75 VAL A N 1
ATOM 583 C CA . VAL A 1 75 ? 6.351 11.041 4.586 1.00 84.62 75 VAL A CA 1
ATOM 584 C C . VAL A 1 75 ? 6.650 9.551 4.770 1.00 84.62 75 VAL A C 1
ATOM 586 O O . VAL A 1 75 ? 6.480 9.030 5.873 1.00 84.62 75 VAL A O 1
ATOM 589 N N . TYR A 1 76 ? 7.204 8.872 3.761 1.00 80.62 76 TYR A N 1
ATOM 590 C CA . TYR A 1 76 ? 7.598 7.466 3.878 1.00 80.62 76 TYR A CA 1
ATOM 591 C C . TYR A 1 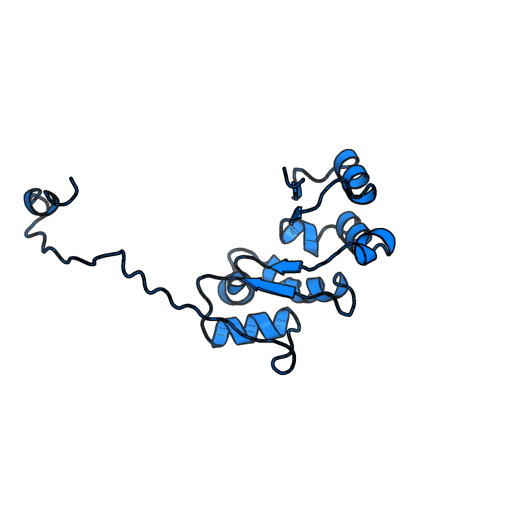76 ? 8.704 7.215 4.921 1.00 80.62 76 TYR A C 1
ATOM 593 O O . TYR A 1 76 ? 8.844 6.092 5.405 1.00 80.62 76 TYR A O 1
ATOM 601 N N . VAL A 1 77 ? 9.452 8.236 5.357 1.00 74.81 77 VAL A N 1
ATOM 602 C CA . VAL A 1 77 ? 10.378 8.108 6.502 1.00 74.81 77 VAL A CA 1
ATOM 603 C C . VAL A 1 77 ? 9.619 7.950 7.817 1.00 74.81 77 VAL A C 1
ATOM 605 O O . VAL A 1 77 ? 10.060 7.227 8.709 1.00 74.81 77 VAL A O 1
ATOM 608 N N . LYS A 1 78 ? 8.452 8.591 7.925 1.00 85.94 78 LYS A N 1
ATOM 609 C CA . LYS A 1 78 ? 7.576 8.568 9.103 1.00 85.94 78 LYS A CA 1
ATOM 610 C C . LYS A 1 78 ? 6.631 7.359 9.111 1.00 85.94 78 LYS A C 1
ATOM 612 O O . LYS A 1 78 ? 5.811 7.236 10.019 1.00 85.94 78 LYS A O 1
ATOM 617 N N . PHE A 1 79 ? 6.736 6.448 8.137 1.00 87.94 79 PHE A N 1
ATOM 618 C CA . PHE A 1 79 ? 5.869 5.265 8.039 1.00 87.94 79 PHE A CA 1
ATOM 619 C C . PHE A 1 79 ? 6.072 4.245 9.158 1.00 87.94 79 PHE A C 1
ATOM 621 O O . PHE A 1 79 ? 5.233 3.368 9.342 1.00 87.94 79 PHE A O 1
ATOM 628 N N . ASN A 1 80 ? 7.123 4.380 9.968 1.00 87.12 80 ASN A N 1
ATOM 629 C CA . ASN A 1 80 ? 7.216 3.647 11.230 1.00 87.12 80 ASN A CA 1
ATOM 630 C C . ASN A 1 80 ? 6.011 3.911 12.150 1.00 87.12 80 ASN A C 1
ATOM 632 O O . ASN A 1 80 ? 5.593 3.019 12.886 1.00 87.12 80 ASN A O 1
ATOM 636 N N . ARG A 1 81 ? 5.394 5.097 12.050 1.00 90.81 81 ARG A N 1
ATOM 637 C CA . ARG A 1 81 ? 4.165 5.450 12.771 1.00 90.81 81 ARG A CA 1
ATOM 638 C C . ARG A 1 81 ? 2.945 4.662 12.310 1.00 90.81 81 ARG A C 1
ATOM 640 O O . ARG A 1 81 ? 2.035 4.494 13.105 1.00 90.81 81 ARG A O 1
ATOM 647 N N . LEU A 1 82 ? 2.919 4.117 11.089 1.00 91.81 82 LEU A N 1
ATOM 648 C CA . LEU A 1 82 ? 1.781 3.312 10.624 1.00 91.81 82 LEU A CA 1
ATOM 649 C C . LEU A 1 82 ? 1.459 2.192 11.621 1.00 91.81 82 LEU A C 1
ATOM 651 O O . LEU A 1 82 ? 0.297 1.926 11.916 1.00 91.81 82 LEU A O 1
ATOM 655 N N . ARG A 1 83 ? 2.496 1.584 12.212 1.00 89.94 83 ARG A N 1
ATOM 656 C CA . ARG A 1 83 ? 2.337 0.509 13.191 1.00 89.94 83 ARG A CA 1
ATOM 657 C C . ARG A 1 83 ? 1.571 0.934 14.449 1.00 89.94 83 ARG A C 1
ATOM 659 O O . ARG A 1 83 ? 0.956 0.066 15.052 1.00 89.94 83 ARG A O 1
ATOM 666 N N . SER A 1 84 ? 1.560 2.217 14.830 1.00 89.56 84 SER A N 1
ATOM 667 C CA . SER A 1 84 ? 0.752 2.679 15.971 1.00 89.56 84 SER A CA 1
ATOM 668 C C . SER A 1 84 ? -0.748 2.708 15.682 1.00 89.56 84 SER A C 1
ATOM 670 O O . SER A 1 84 ? -1.535 2.748 16.619 1.00 89.56 84 SER A O 1
ATOM 672 N N . PHE A 1 85 ? -1.143 2.685 14.407 1.00 89.94 85 PHE A N 1
ATOM 673 C CA . PHE A 1 85 ? -2.549 2.682 13.992 1.00 89.94 85 PHE A CA 1
ATOM 674 C C . PHE A 1 85 ? -3.083 1.267 13.750 1.00 89.94 85 PHE A C 1
ATOM 676 O O . PHE A 1 85 ? -4.292 1.055 13.753 1.00 89.94 85 PHE A O 1
ATOM 683 N N . VAL A 1 86 ? -2.187 0.294 13.554 1.00 91.31 86 VAL A N 1
ATOM 684 C CA . VAL A 1 86 ? -2.546 -1.095 13.256 1.00 91.31 86 VAL A CA 1
ATOM 685 C C . VAL A 1 86 ? -2.780 -1.880 14.551 1.00 91.31 86 VAL A C 1
ATOM 687 O O . VAL A 1 86 ? -1.856 -1.978 15.365 1.00 91.31 86 VAL A O 1
ATOM 690 N N . PRO A 1 87 ? -3.960 -2.501 14.734 1.00 91.31 87 PRO A N 1
ATOM 691 C CA . PRO A 1 87 ? -4.235 -3.331 15.902 1.00 91.31 87 PRO A CA 1
ATOM 692 C C . PRO A 1 87 ? -3.272 -4.514 16.031 1.00 91.31 87 PRO A C 1
ATOM 694 O O . PRO A 1 87 ? -2.747 -5.050 15.048 1.00 91.31 87 PRO A O 1
ATOM 697 N N . LEU A 1 88 ? -3.068 -4.973 17.266 1.00 88.38 88 LEU A N 1
ATOM 698 C CA . LEU A 1 88 ? -2.310 -6.195 17.521 1.00 88.38 88 LEU A CA 1
ATOM 699 C C . LEU A 1 88 ? -3.007 -7.393 16.866 1.00 88.38 88 LEU A C 1
ATOM 701 O O . LEU A 1 88 ? -4.196 -7.616 17.063 1.00 88.38 88 LEU A O 1
ATOM 705 N N . GLY A 1 89 ? -2.243 -8.181 16.109 1.00 88.69 89 GLY A N 1
ATOM 706 C CA . GLY A 1 89 ? -2.755 -9.346 15.381 1.00 88.69 89 GLY A CA 1
ATOM 707 C C . GLY A 1 89 ? -3.219 -9.049 13.952 1.00 88.69 89 GLY A C 1
ATOM 708 O O . GLY A 1 89 ? -3.312 -9.984 13.161 1.00 88.69 89 GLY A O 1
ATOM 709 N N . THR A 1 90 ? -3.417 -7.782 13.577 1.00 94.75 90 THR A N 1
ATOM 710 C CA . THR A 1 90 ? -3.772 -7.413 12.200 1.00 94.75 90 THR A CA 1
ATOM 711 C C . THR A 1 90 ? -2.539 -7.494 11.282 1.00 94.75 90 THR A C 1
ATOM 713 O O . THR A 1 90 ? -1.500 -6.884 11.579 1.00 94.75 90 THR A O 1
ATOM 716 N N . PRO A 1 91 ? -2.605 -8.237 10.159 1.00 95.12 91 PRO A N 1
ATOM 717 C CA . PRO A 1 91 ? -1.485 -8.363 9.234 1.00 95.12 91 PRO A CA 1
ATOM 718 C C . PRO A 1 91 ? -1.204 -7.050 8.492 1.00 95.12 91 PRO A C 1
ATOM 720 O O . PRO A 1 91 ? -2.109 -6.276 8.175 1.00 95.12 91 PRO A O 1
ATOM 723 N N . ILE A 1 92 ? 0.076 -6.825 8.178 1.00 95.88 92 ILE A N 1
ATOM 724 C CA . ILE A 1 92 ? 0.503 -5.803 7.217 1.00 95.88 92 ILE A CA 1
ATOM 725 C C . ILE A 1 92 ? 1.186 -6.500 6.050 1.00 95.88 92 ILE A C 1
ATOM 727 O O . ILE A 1 92 ? 2.129 -7.270 6.251 1.00 95.88 92 ILE A O 1
ATOM 731 N N . TYR A 1 93 ? 0.742 -6.174 4.844 1.00 96.75 93 TYR A N 1
ATOM 732 C CA . TYR A 1 93 ? 1.341 -6.593 3.589 1.00 96.75 93 TYR A CA 1
ATOM 733 C C . TYR A 1 93 ? 2.140 -5.427 3.015 1.00 96.75 93 TYR A C 1
ATOM 735 O O . TYR A 1 93 ? 1.636 -4.312 2.931 1.00 96.75 93 TYR A O 1
ATOM 743 N N . ALA A 1 94 ? 3.387 -5.677 2.629 1.00 96.12 94 ALA A N 1
ATOM 744 C CA . ALA A 1 94 ? 4.212 -4.715 1.910 1.00 96.12 94 ALA A CA 1
ATOM 745 C C . ALA A 1 94 ? 4.420 -5.246 0.491 1.00 96.12 94 ALA A C 1
ATOM 747 O O . ALA A 1 94 ? 5.002 -6.319 0.324 1.00 96.12 94 ALA A O 1
ATOM 748 N N . MET A 1 95 ? 3.915 -4.521 -0.503 1.00 96.62 95 MET A N 1
ATOM 749 C CA . MET A 1 95 ? 3.936 -4.917 -1.911 1.00 96.62 95 MET A CA 1
ATOM 750 C C . MET A 1 95 ? 4.834 -3.962 -2.697 1.00 96.62 95 MET A C 1
ATOM 752 O O . MET A 1 95 ? 4.898 -2.772 -2.400 1.00 96.62 95 MET A O 1
ATOM 756 N N . SER A 1 96 ? 5.607 -4.502 -3.637 1.00 94.81 96 SER A N 1
ATOM 757 C CA . SER A 1 96 ? 6.439 -3.718 -4.554 1.00 94.81 96 SER A CA 1
ATOM 758 C C . SER A 1 96 ? 6.951 -4.611 -5.677 1.00 94.81 96 SER A C 1
ATOM 760 O O . SER A 1 96 ? 7.316 -5.761 -5.423 1.00 94.81 96 SER A O 1
ATOM 762 N N . ALA A 1 97 ? 7.056 -4.072 -6.892 1.00 94.25 97 ALA A N 1
ATOM 763 C CA . ALA A 1 97 ? 7.762 -4.737 -7.987 1.00 94.25 97 ALA A CA 1
ATOM 764 C C . ALA A 1 97 ? 9.289 -4.710 -7.784 1.00 94.25 97 ALA A C 1
ATOM 766 O O . ALA A 1 97 ? 9.996 -5.653 -8.139 1.00 94.25 97 ALA A O 1
ATOM 767 N N . THR A 1 98 ? 9.810 -3.640 -7.181 1.00 90.56 98 THR A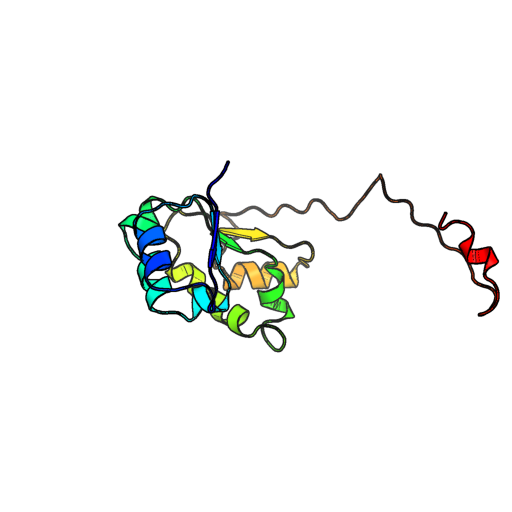 N 1
ATOM 768 C CA . THR A 1 98 ? 11.238 -3.458 -6.900 1.00 90.56 98 THR A CA 1
ATOM 769 C C . THR A 1 98 ? 11.491 -3.655 -5.406 1.00 90.56 98 THR A C 1
ATOM 771 O O . THR A 1 98 ? 11.046 -2.878 -4.570 1.00 90.56 98 THR A O 1
ATOM 774 N N . MET A 1 99 ? 12.183 -4.728 -5.020 1.00 92.94 99 MET A N 1
ATOM 775 C CA . MET A 1 99 ? 12.422 -5.037 -3.602 1.00 92.94 99 MET A CA 1
ATOM 776 C C . MET A 1 99 ? 13.772 -5.739 -3.421 1.00 92.94 99 MET A C 1
ATOM 778 O O . MET A 1 99 ? 13.847 -6.927 -3.109 1.00 92.94 99 MET A O 1
ATOM 782 N N . SER A 1 100 ? 14.868 -5.007 -3.651 1.00 92.38 100 SER A N 1
ATOM 783 C CA . SER A 1 100 ? 16.214 -5.552 -3.417 1.00 92.38 100 SER A CA 1
ATOM 784 C C . SER A 1 100 ? 16.396 -5.954 -1.941 1.00 92.38 100 SER A C 1
ATOM 786 O O . SER A 1 100 ? 15.705 -5.413 -1.073 1.00 92.38 100 SER A O 1
ATOM 788 N N . PRO A 1 101 ? 17.339 -6.854 -1.599 1.00 93.81 101 PRO A N 1
ATOM 789 C CA . PRO A 1 101 ? 17.526 -7.301 -0.215 1.00 93.81 101 PRO A CA 1
ATOM 790 C C . PRO A 1 101 ? 17.734 -6.160 0.797 1.00 93.81 101 PRO A C 1
ATOM 792 O O . PRO A 1 101 ? 17.203 -6.210 1.907 1.00 93.81 101 PRO A O 1
ATOM 795 N N . ALA A 1 102 ? 18.453 -5.103 0.403 1.00 92.69 102 ALA A N 1
ATOM 796 C CA . ALA A 1 102 ? 18.661 -3.919 1.237 1.00 92.69 102 ALA A CA 1
ATOM 797 C C . ALA A 1 102 ? 17.359 -3.126 1.454 1.00 92.69 102 ALA A C 1
ATOM 799 O O . ALA A 1 102 ? 17.050 -2.739 2.584 1.00 92.69 102 ALA A O 1
ATOM 800 N N . VAL A 1 103 ? 16.565 -2.942 0.391 1.00 92.19 103 VAL A N 1
ATOM 801 C CA . VAL A 1 103 ? 15.250 -2.287 0.466 1.00 92.19 103 VAL A CA 1
ATOM 802 C C . VAL A 1 103 ? 14.302 -3.111 1.338 1.00 92.19 103 VAL A C 1
ATOM 804 O O . VAL A 1 103 ? 13.693 -2.560 2.251 1.00 92.19 103 VAL A O 1
ATOM 807 N N . LEU A 1 104 ? 14.241 -4.434 1.149 1.00 94.38 104 LEU A N 1
ATOM 808 C CA . LEU A 1 104 ? 13.429 -5.339 1.967 1.00 94.38 104 LEU A CA 1
ATOM 809 C C . LEU A 1 104 ? 13.777 -5.229 3.455 1.00 94.38 104 LEU A C 1
ATOM 811 O O . LEU A 1 104 ? 12.883 -5.140 4.298 1.00 94.38 104 LEU A O 1
ATOM 815 N N . ALA A 1 105 ? 15.070 -5.223 3.791 1.00 93.88 105 ALA A N 1
ATOM 816 C CA . ALA A 1 105 ? 15.525 -5.071 5.169 1.00 93.88 105 ALA A CA 1
ATOM 817 C C . ALA A 1 105 ? 15.070 -3.731 5.769 1.00 93.88 105 ALA A C 1
ATOM 819 O O . ALA A 1 105 ? 14.593 -3.691 6.907 1.00 93.88 105 ALA A O 1
ATOM 820 N N . LYS A 1 106 ? 15.151 -2.640 4.995 1.00 92.12 106 LYS A N 1
ATOM 821 C CA . LYS A 1 106 ? 14.678 -1.315 5.411 1.00 92.12 106 LYS A CA 1
ATOM 822 C C . LYS A 1 106 ? 13.161 -1.283 5.601 1.00 92.12 106 LYS A C 1
ATOM 824 O O . LYS A 1 106 ? 12.710 -0.828 6.647 1.00 92.12 106 LYS A O 1
ATOM 829 N N . VAL A 1 107 ? 12.389 -1.806 4.648 1.00 93.50 107 VAL A N 1
ATOM 830 C CA . VAL A 1 107 ? 10.920 -1.898 4.717 1.00 93.50 107 VAL A CA 1
ATOM 831 C C . VAL A 1 107 ? 10.487 -2.692 5.944 1.00 93.50 107 VAL A C 1
ATOM 833 O O . VAL A 1 107 ? 9.678 -2.208 6.734 1.00 93.50 107 VAL A O 1
ATOM 836 N N . ARG A 1 108 ? 11.076 -3.875 6.163 1.00 94.38 108 ARG A N 1
ATOM 837 C CA . ARG A 1 108 ? 10.795 -4.706 7.343 1.00 94.38 108 ARG A CA 1
ATOM 838 C C . ARG A 1 108 ? 11.078 -3.962 8.639 1.00 94.38 108 ARG A C 1
ATOM 840 O O . ARG A 1 108 ? 10.246 -3.990 9.544 1.00 94.38 108 ARG A O 1
ATOM 847 N N . LYS A 1 109 ? 12.223 -3.278 8.717 1.00 93.31 109 LYS A N 1
ATOM 848 C CA . LYS A 1 109 ? 12.606 -2.487 9.889 1.00 93.31 109 LYS A CA 1
ATOM 849 C C . LYS A 1 109 ? 11.614 -1.351 10.147 1.00 93.31 109 LYS A C 1
ATOM 851 O O . LYS A 1 109 ? 11.159 -1.215 11.275 1.00 93.31 109 LYS A O 1
ATOM 856 N N . THR A 1 110 ? 11.265 -0.569 9.126 1.00 92.19 110 THR A N 1
ATOM 857 C CA . THR A 1 110 ? 10.341 0.569 9.256 1.00 92.19 110 THR A CA 1
ATOM 858 C C . THR A 1 110 ? 8.932 0.114 9.627 1.00 92.19 110 THR A C 1
ATOM 860 O O . THR A 1 110 ? 8.341 0.667 10.541 1.00 92.19 110 THR A O 1
ATOM 863 N N . LEU A 1 111 ? 8.395 -0.920 8.975 1.00 93.31 111 LEU A N 1
ATOM 864 C CA . LEU A 1 111 ? 7.034 -1.410 9.234 1.00 93.31 111 LEU A CA 1
ATOM 865 C C . LEU A 1 111 ? 6.943 -2.362 10.437 1.00 93.31 111 LEU A C 1
ATOM 867 O O . LEU A 1 111 ? 5.866 -2.896 10.722 1.00 93.31 111 LEU A O 1
ATOM 871 N N . HIS A 1 112 ? 8.054 -2.595 11.141 1.00 93.38 112 HIS A N 1
ATOM 872 C CA . HIS A 1 112 ? 8.152 -3.533 12.258 1.00 93.38 112 HIS A CA 1
ATOM 873 C C . HIS A 1 112 ? 7.674 -4.954 11.896 1.00 93.38 112 HIS A C 1
ATOM 875 O O . HIS A 1 112 ? 6.996 -5.622 12.676 1.00 93.38 112 HIS A O 1
ATOM 881 N N . ILE A 1 113 ? 8.005 -5.423 10.689 1.00 93.75 113 ILE A N 1
ATOM 882 C CA . ILE A 1 113 ? 7.682 -6.778 10.228 1.00 93.75 113 ILE A CA 1
ATOM 883 C C . ILE A 1 113 ? 8.755 -7.742 10.744 1.00 93.75 113 ILE A C 1
ATOM 885 O O . ILE A 1 113 ? 9.926 -7.648 10.374 1.00 93.75 113 ILE A O 1
ATOM 889 N N . SER A 1 114 ? 8.348 -8.691 11.589 1.00 92.19 114 SER A N 1
ATOM 890 C CA . SER A 1 114 ? 9.252 -9.709 12.130 1.00 92.19 114 SER A CA 1
ATOM 891 C C . SER A 1 114 ? 9.638 -10.730 11.065 1.00 92.19 114 SER A C 1
ATOM 893 O O . SER A 1 114 ? 8.770 -11.369 10.472 1.00 92.19 114 SER A O 1
ATOM 895 N N . ALA A 1 115 ? 10.938 -10.954 10.875 1.00 91.44 115 ALA A N 1
ATOM 896 C CA . ALA A 1 115 ? 11.442 -11.956 9.939 1.00 91.44 115 ALA A CA 1
ATOM 897 C C . ALA A 1 115 ? 11.057 -13.398 10.326 1.00 91.44 115 ALA A C 1
ATOM 899 O O . ALA A 1 115 ? 10.940 -14.235 9.443 1.00 91.44 115 ALA A O 1
ATOM 900 N N . SER A 1 116 ? 10.828 -13.686 11.615 1.00 94.44 116 SER A N 1
ATOM 901 C CA . SER A 1 116 ? 10.456 -15.031 12.084 1.00 94.44 116 SER A CA 1
ATOM 902 C C . SER A 1 116 ? 8.954 -15.312 12.040 1.00 94.44 116 SER A C 1
ATOM 904 O O . SER A 1 116 ? 8.548 -16.467 12.079 1.00 94.44 116 SER A O 1
ATOM 906 N N . LYS A 1 117 ? 8.124 -14.264 11.971 1.00 93.44 117 LYS A N 1
ATOM 907 C CA . LYS A 1 117 ? 6.654 -14.363 11.917 1.00 93.44 117 LYS A CA 1
ATOM 908 C C . LYS A 1 117 ? 6.081 -13.892 10.578 1.00 93.44 117 LYS A C 1
ATOM 910 O O . LYS A 1 117 ? 4.893 -13.605 10.487 1.00 93.44 117 LYS A O 1
ATOM 915 N N . SER A 1 118 ? 6.924 -13.749 9.559 1.00 95.44 118 SER A N 1
ATOM 916 C CA . SER A 1 118 ? 6.520 -13.336 8.216 1.00 95.44 118 SER A CA 1
ATOM 917 C C . SER A 1 118 ? 7.141 -14.244 7.169 1.00 95.44 118 SER A C 1
ATOM 919 O O . SER A 1 118 ? 8.116 -14.946 7.429 1.00 95.44 118 SER A O 1
ATOM 921 N N . PHE A 1 119 ? 6.586 -14.193 5.966 1.00 95.88 119 PHE A N 1
ATOM 922 C CA . PHE A 1 119 ? 7.195 -14.767 4.778 1.00 95.88 119 PHE A CA 1
ATOM 923 C C . PHE A 1 119 ? 7.540 -13.650 3.790 1.00 95.88 119 PHE A C 1
ATOM 925 O O . PHE A 1 119 ? 7.098 -12.508 3.923 1.00 95.88 119 PHE A O 1
ATOM 932 N N . HIS A 1 120 ? 8.372 -13.975 2.810 1.00 95.81 120 HIS A N 1
ATOM 933 C CA . HIS A 1 120 ? 8.668 -13.113 1.674 1.00 95.81 120 HIS A CA 1
ATOM 934 C C . HIS A 1 120 ? 8.439 -13.930 0.409 1.00 95.81 120 HIS A C 1
ATOM 936 O O . HIS A 1 120 ? 9.031 -14.997 0.260 1.00 95.81 120 HIS A O 1
ATOM 942 N N . LEU A 1 121 ? 7.565 -13.436 -0.466 1.00 96.12 121 LEU A N 1
ATOM 943 C CA . LEU A 1 121 ? 7.260 -14.052 -1.749 1.00 96.12 121 LEU A CA 1
ATOM 944 C C . LEU A 1 121 ? 7.870 -13.200 -2.862 1.00 96.12 121 LEU A C 1
ATOM 946 O O . LEU A 1 121 ? 7.494 -12.043 -3.022 1.00 96.12 121 LEU A O 1
ATOM 950 N N . ASN A 1 122 ? 8.794 -13.782 -3.623 1.00 95.50 122 ASN A N 1
ATOM 951 C CA . ASN A 1 122 ? 9.371 -13.179 -4.818 1.00 95.50 122 ASN A CA 1
ATOM 952 C C . ASN A 1 122 ? 9.076 -14.101 -6.003 1.00 95.50 122 ASN A C 1
ATOM 954 O O . ASN A 1 122 ? 9.605 -15.208 -6.065 1.00 95.50 122 ASN A O 1
ATOM 958 N N . LEU A 1 123 ? 8.209 -13.647 -6.907 1.00 94.12 123 LEU A N 1
ATOM 959 C CA . LEU A 1 123 ? 7.799 -14.401 -8.095 1.00 94.12 123 LEU A CA 1
ATOM 960 C C . LEU A 1 123 ? 8.710 -14.145 -9.307 1.00 94.12 123 LEU A C 1
ATOM 962 O O . LEU A 1 123 ? 8.484 -14.710 -10.371 1.00 94.12 123 LEU A O 1
ATOM 966 N N . GLY A 1 124 ? 9.736 -13.305 -9.150 1.00 91.69 124 GLY A N 1
ATOM 967 C CA . GLY A 1 124 ? 10.589 -12.860 -10.242 1.00 91.69 124 GLY A CA 1
ATOM 968 C C . GLY A 1 124 ? 9.884 -11.892 -11.193 1.00 91.69 124 GLY A C 1
ATOM 969 O O . GLY A 1 124 ? 8.739 -11.482 -10.997 1.00 91.69 124 GLY A O 1
ATOM 970 N N . ASN A 1 125 ? 10.608 -11.496 -12.232 1.00 91.31 125 ASN A N 1
ATOM 971 C CA . ASN A 1 125 ? 10.123 -10.641 -13.312 1.00 91.31 125 ASN A CA 1
ATOM 972 C C . ASN A 1 125 ? 10.052 -11.389 -14.649 1.00 91.31 125 ASN A C 1
ATOM 974 O O . ASN A 1 125 ? 9.854 -10.747 -15.678 1.00 91.31 125 ASN A O 1
ATOM 978 N N . ASP A 1 126 ? 10.214 -12.715 -14.630 1.00 93.31 126 ASP A N 1
ATOM 979 C CA . ASP A 1 126 ? 10.132 -13.525 -15.836 1.00 93.31 126 ASP A CA 1
ATOM 980 C C . ASP A 1 126 ? 8.737 -13.409 -16.463 1.00 93.31 126 ASP A C 1
ATOM 982 O O . ASP A 1 126 ? 7.707 -13.313 -15.780 1.00 93.31 126 ASP A O 1
ATOM 986 N N . ARG A 1 127 ? 8.726 -13.338 -17.788 1.00 94.38 127 ARG A N 1
ATOM 987 C CA . ARG A 1 127 ? 7.535 -13.140 -18.605 1.00 94.38 127 ARG A CA 1
ATOM 988 C C . ARG A 1 127 ? 7.683 -14.031 -19.834 1.00 94.38 127 ARG A C 1
ATOM 990 O O . ARG A 1 127 ? 8.168 -13.556 -20.857 1.00 94.38 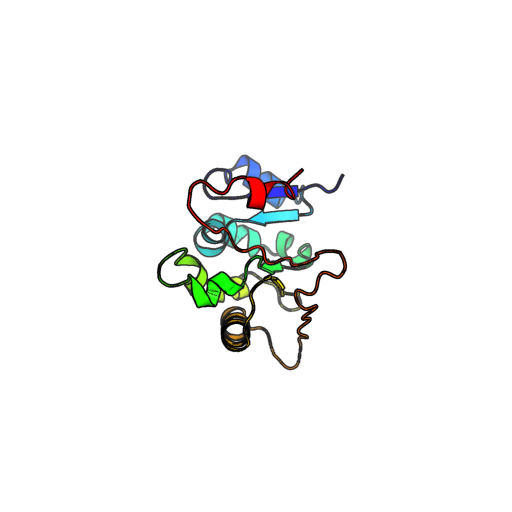127 ARG A O 1
ATOM 997 N N . PRO A 1 128 ? 7.246 -15.302 -19.773 1.00 94.50 128 PRO A N 1
ATOM 998 C CA . PRO A 1 128 ? 7.397 -16.234 -20.894 1.00 94.50 128 PRO A CA 1
ATOM 999 C C . PRO A 1 128 ? 6.643 -15.785 -22.157 1.00 94.50 128 PRO A C 1
ATOM 1001 O O . PRO A 1 128 ? 6.899 -16.284 -23.246 1.00 94.50 128 PRO A O 1
ATOM 1004 N N . ASN A 1 129 ? 5.717 -14.835 -22.018 1.0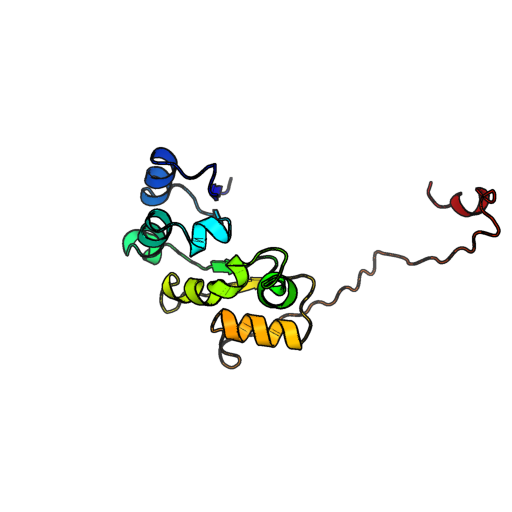0 95.38 129 ASN A N 1
ATOM 1005 C CA . ASN A 1 129 ? 4.971 -14.205 -23.101 1.00 95.38 129 ASN A CA 1
ATOM 1006 C C . ASN A 1 129 ? 5.613 -12.907 -23.637 1.00 95.38 129 ASN A C 1
ATOM 1008 O O . ASN A 1 129 ? 4.971 -12.204 -24.413 1.00 95.38 129 ASN A O 1
ATOM 1012 N N . VAL A 1 130 ? 6.826 -12.552 -23.203 1.00 93.12 130 VAL A N 1
ATOM 1013 C CA . VAL A 1 130 ? 7.574 -11.381 -23.679 1.00 93.12 130 VAL A CA 1
ATOM 1014 C C . VAL A 1 130 ? 8.860 -11.856 -24.348 1.00 93.12 130 VAL A C 1
ATOM 1016 O O . VAL A 1 130 ? 9.733 -12.431 -23.704 1.00 93.12 130 VAL A O 1
ATOM 1019 N N . THR A 1 131 ? 8.992 -11.589 -25.646 1.00 91.56 131 THR A N 1
ATOM 1020 C CA . THR A 1 131 ? 10.215 -11.862 -26.410 1.00 91.56 131 THR A CA 1
ATOM 1021 C C . THR A 1 131 ? 11.067 -10.599 -26.485 1.00 91.56 131 THR A C 1
ATOM 1023 O O . THR A 1 131 ? 10.566 -9.525 -26.806 1.00 91.56 131 THR A O 1
ATOM 1026 N N . GLN A 1 132 ? 12.358 -10.723 -26.178 1.00 89.62 132 GLN A N 1
ATOM 1027 C CA . GLN A 1 132 ? 13.329 -9.641 -26.335 1.00 89.62 132 GLN A CA 1
ATOM 1028 C C . GLN A 1 132 ? 14.034 -9.792 -27.684 1.00 89.62 132 GLN A C 1
ATOM 1030 O O . GLN A 1 132 ? 14.600 -10.846 -27.967 1.00 89.62 132 GLN A O 1
ATOM 1035 N N . GLU A 1 133 ? 14.019 -8.742 -28.501 1.00 88.75 133 GLU A N 1
ATOM 1036 C CA . GLU A 1 133 ? 14.712 -8.693 -29.788 1.00 88.75 133 GLU A CA 1
ATOM 1037 C C . GLU A 1 133 ? 15.652 -7.483 -29.822 1.00 88.75 133 GLU A C 1
ATOM 1039 O O . GLU A 1 133 ? 15.298 -6.395 -29.365 1.00 88.75 133 GLU A O 1
ATOM 1044 N N . LEU A 1 134 ? 16.863 -7.675 -30.350 1.00 89.75 134 LEU A N 1
ATOM 1045 C CA . LEU A 1 134 ? 17.838 -6.609 -30.565 1.00 89.75 134 LEU A CA 1
ATOM 1046 C C . LEU A 1 134 ? 17.973 -6.361 -32.067 1.00 89.75 134 LEU A C 1
ATOM 1048 O O . LEU A 1 134 ? 18.380 -7.258 -32.804 1.00 89.75 134 LEU A O 1
ATOM 1052 N N . ARG A 1 135 ? 17.699 -5.130 -32.506 1.00 87.31 135 ARG A N 1
ATOM 1053 C CA . ARG A 1 135 ? 17.961 -4.680 -33.878 1.00 87.31 135 ARG A CA 1
ATOM 1054 C C . ARG A 1 135 ? 18.921 -3.505 -33.875 1.00 87.31 135 ARG A C 1
ATOM 1056 O O . ARG A 1 135 ? 18.770 -2.570 -33.093 1.00 87.31 135 ARG A O 1
ATOM 1063 N N . ILE A 1 136 ? 19.924 -3.574 -34.741 1.00 90.44 136 ILE A N 1
ATOM 1064 C CA . ILE A 1 136 ? 20.896 -2.498 -34.921 1.00 90.44 136 ILE A CA 1
ATOM 1065 C C . ILE A 1 136 ? 20.288 -1.484 -35.886 1.00 90.44 136 ILE A C 1
ATOM 1067 O O . ILE A 1 136 ? 19.873 -1.855 -36.978 1.00 90.44 136 ILE A O 1
ATOM 1071 N N . ILE A 1 137 ? 20.267 -0.214 -35.487 1.00 91.38 137 ILE A N 1
ATOM 1072 C CA . ILE A 1 137 ? 19.880 0.903 -36.353 1.00 91.38 137 ILE A CA 1
ATOM 1073 C C . ILE A 1 137 ? 21.172 1.478 -36.942 1.00 91.38 137 ILE A C 1
ATOM 1075 O O . ILE A 1 137 ? 22.002 2.001 -36.196 1.00 91.38 137 ILE A O 1
ATOM 1079 N N . ALA A 1 138 ? 21.372 1.351 -38.259 1.00 89.38 138 ALA A N 1
ATOM 1080 C CA . ALA A 1 138 ? 22.644 1.710 -38.901 1.00 89.38 138 ALA A CA 1
ATOM 1081 C C . ALA A 1 138 ? 22.912 3.228 -38.928 1.00 89.38 138 ALA A C 1
ATOM 1083 O O . ALA A 1 138 ? 24.060 3.665 -39.009 1.00 89.38 138 ALA A O 1
ATOM 1084 N N . GLY A 1 139 ? 21.859 4.039 -38.840 1.00 89.50 139 GLY A N 1
ATOM 1085 C CA . GLY A 1 139 ? 21.934 5.495 -38.774 1.00 89.50 139 GLY A CA 1
ATOM 1086 C C . GLY A 1 139 ? 20.566 6.107 -38.487 1.00 89.50 139 GLY A C 1
ATOM 1087 O O . GLY A 1 139 ? 19.550 5.422 -38.547 1.00 89.50 139 GLY A O 1
ATOM 1088 N N . SER A 1 140 ? 20.514 7.410 -38.204 1.00 88.19 140 SER A N 1
ATOM 1089 C CA . SER A 1 140 ? 19.261 8.110 -37.860 1.00 88.19 140 SER A CA 1
ATOM 1090 C C . SER A 1 140 ? 18.189 8.087 -38.959 1.00 88.19 140 SER A C 1
ATOM 1092 O O . SER A 1 140 ? 17.045 8.446 -38.695 1.00 88.19 140 SER A O 1
ATOM 1094 N N . THR A 1 141 ? 18.549 7.679 -40.177 1.00 90.75 141 THR A N 1
ATOM 1095 C CA . THR A 1 141 ? 17.664 7.564 -41.343 1.00 90.75 141 THR A CA 1
ATOM 1096 C C . THR A 1 141 ? 17.280 6.123 -41.690 1.00 90.75 141 THR A C 1
ATOM 1098 O O . THR A 1 141 ? 16.524 5.914 -42.637 1.00 90.75 141 THR A O 1
ATOM 1101 N N . ASP A 1 142 ? 17.781 5.124 -40.958 1.00 85.88 142 ASP A N 1
ATOM 1102 C CA . ASP A 1 142 ? 17.445 3.715 -41.175 1.00 85.88 142 ASP A CA 1
ATOM 1103 C C . ASP A 1 142 ? 16.114 3.359 -40.499 1.00 85.88 142 ASP A C 1
ATOM 1105 O O . ASP A 1 142 ? 16.057 2.722 -39.447 1.00 85.88 142 ASP A O 1
ATOM 1109 N N . TYR A 1 143 ? 15.019 3.812 -41.109 1.00 87.06 143 TYR A N 1
ATOM 1110 C CA . TYR A 1 143 ? 13.666 3.505 -40.648 1.00 87.06 143 TYR A CA 1
ATOM 1111 C C . TYR A 1 143 ? 13.259 2.050 -40.921 1.00 87.06 143 TYR A C 1
ATOM 1113 O O . TYR A 1 143 ? 12.362 1.556 -40.246 1.00 87.06 143 TYR A O 1
ATOM 1121 N N . SER A 1 144 ? 13.947 1.346 -41.832 1.00 87.50 144 SER A N 1
ATOM 1122 C CA . SER A 1 144 ? 13.681 -0.074 -42.120 1.00 87.50 144 SER A CA 1
ATOM 1123 C C . SER A 1 144 ? 13.927 -0.971 -40.903 1.00 87.50 144 SER A C 1
ATOM 1125 O O . SER A 1 144 ? 13.250 -1.977 -40.691 1.00 87.50 144 SER A O 1
ATOM 1127 N N . ALA A 1 145 ? 14.837 -0.553 -40.016 1.00 82.81 145 ALA A N 1
ATOM 1128 C CA . ALA A 1 145 ? 15.067 -1.208 -38.737 1.00 82.81 145 ALA A CA 1
ATOM 1129 C C . ALA A 1 145 ? 13.832 -1.200 -37.807 1.00 82.81 145 ALA A C 1
ATOM 1131 O O . ALA A 1 145 ? 13.809 -1.977 -36.853 1.00 82.81 145 ALA A O 1
ATOM 1132 N N . LEU A 1 146 ? 12.811 -0.371 -38.076 1.00 85.44 146 LEU A N 1
ATOM 1133 C CA . LEU A 1 146 ? 11.563 -0.265 -37.307 1.00 85.44 146 LEU A CA 1
ATOM 1134 C C . LEU A 1 146 ? 10.388 -1.050 -37.915 1.00 85.44 146 LEU A C 1
ATOM 1136 O O . LEU A 1 146 ? 9.332 -1.113 -37.288 1.00 85.44 146 LEU A O 1
ATOM 1140 N N . ASP A 1 147 ? 10.555 -1.689 -39.079 1.00 86.38 147 ASP A N 1
ATOM 1141 C CA . ASP A 1 147 ? 9.470 -2.382 -39.805 1.00 86.38 147 ASP A CA 1
ATOM 1142 C C . ASP A 1 147 ? 8.826 -3.539 -39.011 1.00 86.38 147 ASP A C 1
ATOM 1144 O O . ASP A 1 147 ? 7.766 -4.041 -39.372 1.00 86.38 147 ASP A O 1
ATOM 1148 N N . PHE A 1 148 ? 9.450 -3.969 -37.913 1.00 80.31 148 PHE A N 1
ATOM 1149 C CA . PHE A 1 148 ? 8.943 -5.010 -37.016 1.00 80.31 148 PHE A CA 1
ATOM 1150 C C . PHE A 1 148 ? 7.927 -4.513 -35.972 1.00 80.31 148 PHE A C 1
ATOM 1152 O O . PHE A 1 148 ? 7.369 -5.333 -35.252 1.00 80.31 148 PHE A O 1
ATOM 1159 N N . ILE A 1 149 ? 7.713 -3.196 -35.847 1.00 79.06 149 ILE A N 1
ATOM 1160 C CA . ILE A 1 149 ? 6.812 -2.584 -34.845 1.00 79.06 149 ILE A CA 1
ATOM 1161 C C . ILE A 1 149 ? 5.323 -2.672 -35.272 1.00 79.06 149 ILE A C 1
ATOM 1163 O O . ILE A 1 149 ? 4.444 -2.199 -34.554 1.00 79.06 149 ILE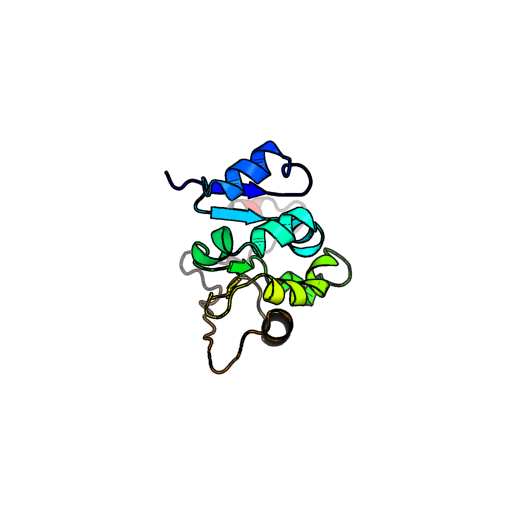 A O 1
ATOM 1167 N N . VAL A 1 150 ? 5.028 -3.287 -36.423 1.00 58.34 150 VAL A N 1
ATOM 1168 C CA . VAL A 1 150 ? 3.675 -3.416 -37.003 1.00 58.34 150 VAL A CA 1
ATOM 1169 C C . VAL A 1 150 ? 2.860 -4.531 -36.351 1.00 58.34 150 VAL A C 1
ATOM 1171 O O . VAL A 1 150 ? 3.373 -5.669 -36.264 1.00 58.34 150 VAL A O 1
#

Organism: Serpula lacrymans var. lacrymans (strain S7.3) (NCBI:txid936435)

Secondary structure (DSSP, 8-state):
---EEEE-TTT--HHHHHHHHTT--SEEEE-HHHHHH-HHHHHHHT-HHHHTT---EEETTTTHHHHTTTTT-GGGGGGGGHHHHSPTT--EEE--S---HHHHHHHHHHTT--TTS-------S--TT---------STT-GGGGGGG-

Sequence (150 aa):
GIQSVAVNGDTYNQDLHKELEDLKYQILLASPELTIENPQFNALLCSPAFQKCVLGYIVDEAHCISQWGGDFRPVYVKFNRLRSFVPLGTPIYAMSATMSPAVLAKVRKTLHISASKSFHLNLGNDRPNVTQELRIIAGSTDYSALDFIV

InterPro domains:
  IPR011545 DEAD/DEAH-box helicase domain [PF00270] (7-103)
  IPR014001 Helicase superfamily 1/2, ATP-binding domain [PS51192] (1-117)
  IPR027417 P-loop containing nucleoside triphosphate hydrolase [G3DSA:3.40.50.300] (1-123)
  IPR027417 P-loop containing nucleoside triphosphate hydrolase [SSF52540] (2-115)

pLDDT: mean 90.73, std 8.16, range [53.56, 97.19]

Radius of gyration: 21.07 Å; chains: 1; bounding box: 43×33×61 Å